Protein AF-A0A6I3L7Y5-F1 (afdb_monomer_lite)

Secondary structure (DSSP, 8-state):
-----PPTTSSTTSPPPSS-EEEE-TTS-EEEEETTEEEEEEETTEEPPTT-----SS--GGGG---EE-----

Sequence (74 aa):
MKRVDFPGGLGATGIEPEDAGMYLDRDGDIWEKQEDGWRLILQRGVSVDPMSLWDWTEGHVRDYAPFMPVVAGR

pLDDT: mean 76.65, std 15.05, range [42.19, 92.69]

Foldseek 3Di:
DDWDDDDPPQWPPLDDDPDFAWWAFRQGWIWTDDPVGIDTQGDPNDGDDRPPPPPCPDDDPSVRIDIDGDDDDD

Structure (mmCIF, N/CA/C/O backbone):
data_AF-A0A6I3L7Y5-F1
#
_entry.id   AF-A0A6I3L7Y5-F1
#
loop_
_atom_site.group_PDB
_atom_site.id
_atom_site.type_symbol
_atom_site.label_atom_id
_atom_site.label_alt_id
_atom_site.label_comp_id
_atom_site.label_asym_id
_atom_site.label_entity_id
_atom_site.label_seq_id
_atom_site.pdbx_PDB_ins_code
_atom_site.Cartn_x
_atom_site.Cartn_y
_atom_site.Cartn_z
_atom_site.occupancy
_atom_site.B_iso_or_equiv
_atom_site.auth_seq_id
_atom_site.auth_comp_id
_atom_site.auth_asym_id
_atom_site.auth_atom_id
_atom_site.pdbx_PDB_model_num
ATOM 1 N N . MET A 1 1 ? 10.525 -12.883 9.966 1.00 50.66 1 MET A N 1
ATOM 2 C CA . MET A 1 1 ? 9.328 -12.402 9.244 1.00 50.66 1 MET A CA 1
ATOM 3 C C . MET A 1 1 ? 9.268 -13.156 7.922 1.00 50.66 1 MET A C 1
ATOM 5 O O . MET A 1 1 ? 10.321 -13.316 7.314 1.00 50.66 1 MET A O 1
ATOM 9 N N . LYS A 1 2 ? 8.124 -13.747 7.556 1.00 57.00 2 LYS A N 1
ATOM 10 C CA . LYS A 1 2 ? 8.015 -14.633 6.384 1.00 57.00 2 LYS A CA 1
ATOM 11 C C . LYS A 1 2 ? 7.609 -13.777 5.181 1.00 57.00 2 LYS A C 1
ATOM 13 O O . LYS A 1 2 ? 6.529 -13.204 5.214 1.00 57.00 2 LYS A O 1
ATOM 18 N N . ARG A 1 3 ? 8.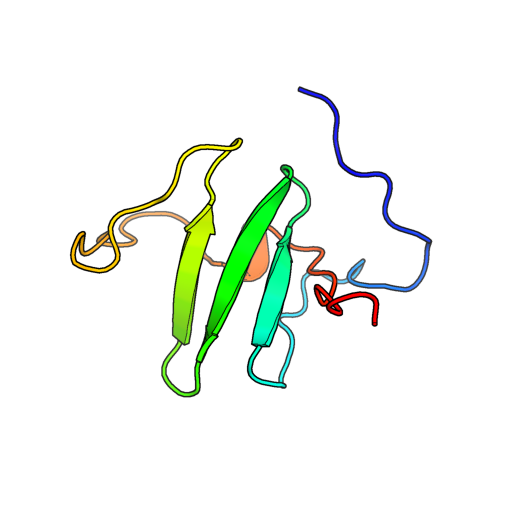490 -13.647 4.185 1.00 62.47 3 ARG A N 1
ATOM 19 C CA . ARG A 1 3 ? 8.176 -12.963 2.920 1.00 62.47 3 ARG A CA 1
ATOM 20 C C . ARG A 1 3 ? 7.015 -13.676 2.232 1.00 62.47 3 ARG A C 1
ATOM 22 O O . ARG A 1 3 ? 6.933 -14.903 2.313 1.00 62.47 3 ARG A O 1
ATOM 29 N N . VAL A 1 4 ? 6.137 -12.915 1.585 1.00 66.62 4 VAL A N 1
ATOM 30 C CA . VAL A 1 4 ? 5.112 -13.496 0.712 1.00 66.62 4 VAL A CA 1
ATOM 31 C C . VAL A 1 4 ? 5.824 -14.130 -0.487 1.00 66.62 4 VAL A C 1
ATOM 33 O O . VAL A 1 4 ? 6.726 -13.525 -1.067 1.00 66.62 4 VAL A O 1
ATOM 36 N N . ASP A 1 5 ? 5.468 -15.369 -0.826 1.00 66.62 5 ASP A N 1
ATOM 37 C CA . ASP A 1 5 ? 6.016 -16.055 -1.997 1.00 66.62 5 ASP A CA 1
ATOM 38 C C . ASP A 1 5 ? 5.292 -15.538 -3.247 1.00 66.62 5 ASP A C 1
ATOM 40 O O . ASP A 1 5 ? 4.157 -15.923 -3.532 1.00 66.62 5 ASP A O 1
ATOM 44 N N . PHE A 1 6 ? 5.937 -14.631 -3.983 1.00 58.88 6 PHE A N 1
ATOM 45 C CA . PHE A 1 6 ? 5.405 -14.107 -5.242 1.00 58.88 6 PHE A CA 1
ATOM 46 C C . PHE A 1 6 ? 5.592 -15.147 -6.349 1.00 58.88 6 PHE A C 1
ATOM 48 O O . PHE A 1 6 ? 6.721 -15.604 -6.566 1.00 58.88 6 PHE A O 1
ATOM 55 N N . PRO A 1 7 ? 4.535 -15.512 -7.095 1.00 57.16 7 PRO A N 1
ATOM 56 C CA . PRO A 1 7 ? 4.704 -16.279 -8.317 1.00 57.16 7 PRO A CA 1
ATOM 57 C C . PRO A 1 7 ? 5.612 -15.500 -9.278 1.00 57.16 7 PRO A C 1
ATOM 59 O O . PRO A 1 7 ? 5.405 -14.308 -9.519 1.00 57.16 7 PRO A O 1
ATOM 62 N N . GLY A 1 8 ? 6.628 -16.166 -9.833 1.00 49.38 8 GLY A N 1
ATOM 63 C CA . GLY A 1 8 ? 7.551 -15.541 -10.780 1.00 49.38 8 GLY A CA 1
ATOM 64 C C . GLY A 1 8 ? 6.801 -14.903 -11.955 1.00 49.38 8 GLY A C 1
ATOM 65 O O . GLY A 1 8 ? 6.004 -15.567 -12.612 1.00 49.38 8 GLY A O 1
ATOM 66 N N . GLY A 1 9 ? 7.054 -13.614 -12.202 1.00 52.41 9 GLY A N 1
ATOM 67 C CA . GLY A 1 9 ? 6.443 -12.836 -13.289 1.00 52.41 9 GLY A CA 1
ATOM 68 C C . GLY A 1 9 ? 5.435 -11.768 -12.848 1.00 52.41 9 GLY A C 1
ATOM 69 O O . GLY A 1 9 ? 5.165 -10.860 -13.627 1.00 52.41 9 GLY A O 1
ATOM 70 N N . LEU A 1 10 ? 4.936 -11.806 -11.606 1.00 53.12 10 LEU A N 1
ATOM 71 C CA . LEU A 1 10 ? 4.049 -10.775 -11.049 1.00 53.12 10 LEU A CA 1
ATOM 72 C C . LEU A 1 10 ? 4.828 -9.907 -10.044 1.00 53.12 10 LEU A C 1
ATOM 74 O O . LEU A 1 10 ? 5.303 -10.395 -9.023 1.00 53.12 10 LEU A O 1
ATOM 78 N N . GLY A 1 11 ? 5.017 -8.624 -10.367 1.00 52.72 11 GLY A N 1
ATOM 79 C CA . GLY A 1 11 ? 5.596 -7.609 -9.471 1.00 52.72 11 GLY A CA 1
ATOM 80 C C . GLY A 1 11 ? 7.128 -7.603 -9.309 1.00 52.72 11 GLY A C 1
ATOM 81 O O . GLY A 1 11 ? 7.662 -6.699 -8.674 1.00 52.72 11 GLY A O 1
ATOM 82 N N . ALA A 1 12 ? 7.866 -8.565 -9.868 1.00 53.22 12 ALA A N 1
ATOM 83 C CA . ALA A 1 12 ? 9.291 -8.804 -9.563 1.00 53.22 12 ALA A CA 1
ATOM 84 C C . ALA A 1 12 ? 10.290 -7.673 -9.926 1.00 53.22 12 ALA A C 1
ATOM 86 O O . ALA A 1 12 ? 11.487 -7.815 -9.682 1.00 53.22 12 ALA A O 1
ATOM 87 N N . THR A 1 13 ? 9.843 -6.574 -10.530 1.00 61.44 13 THR A N 1
ATOM 88 C CA . THR A 1 13 ? 10.704 -5.574 -11.183 1.00 61.44 13 THR A CA 1
ATOM 89 C C . THR A 1 13 ? 10.898 -4.277 -10.397 1.00 61.44 13 THR A C 1
ATOM 91 O O . THR A 1 13 ? 11.631 -3.408 -10.861 1.00 61.44 13 THR A O 1
ATOM 94 N N . GLY A 1 14 ? 10.264 -4.112 -9.231 1.00 64.12 14 GLY A N 1
ATOM 95 C CA . GLY A 1 14 ? 10.292 -2.827 -8.517 1.00 64.12 14 GLY A CA 1
ATOM 96 C C . GLY A 1 14 ? 9.413 -1.744 -9.158 1.00 64.12 14 GLY A C 1
ATOM 97 O O . GLY A 1 14 ? 9.529 -0.571 -8.812 1.00 64.12 14 GLY A O 1
ATOM 98 N N . ILE A 1 15 ? 8.570 -2.128 -10.122 1.00 77.06 15 ILE A N 1
ATOM 99 C CA . ILE A 1 15 ? 7.672 -1.228 -10.847 1.00 77.06 15 ILE A CA 1
ATOM 100 C C . ILE A 1 15 ? 6.382 -1.060 -10.045 1.00 77.06 15 ILE A C 1
ATOM 102 O O . ILE A 1 15 ? 5.771 -2.041 -9.617 1.00 77.06 15 ILE A O 1
ATOM 106 N N . GLU A 1 16 ? 5.970 0.191 -9.862 1.00 81.94 16 GLU A N 1
ATOM 107 C CA . GLU A 1 16 ? 4.667 0.521 -9.294 1.00 81.94 16 GLU A CA 1
ATOM 108 C C . GLU A 1 16 ? 3.556 0.256 -10.326 1.00 81.94 16 GLU A C 1
ATOM 110 O O . GLU A 1 16 ? 3.694 0.684 -11.473 1.00 81.94 16 GLU A O 1
ATOM 115 N N . PRO A 1 17 ? 2.458 -0.421 -9.946 1.00 85.25 17 PRO A N 1
ATOM 116 C CA . PRO A 1 17 ? 1.275 -0.558 -10.790 1.00 85.25 17 PRO A CA 1
ATOM 117 C C . PRO A 1 17 ? 0.718 0.786 -11.283 1.00 85.25 17 PRO A C 1
ATOM 119 O O . PRO A 1 17 ? 0.697 1.770 -10.537 1.00 85.25 17 PRO A O 1
ATOM 122 N N . GLU A 1 18 ? 0.243 0.801 -12.532 1.00 87.19 18 GLU A N 1
ATOM 123 C CA . GLU A 1 18 ? -0.398 1.968 -13.158 1.00 87.19 18 GLU A CA 1
ATOM 124 C C . GLU A 1 18 ? -1.862 2.119 -12.720 1.00 87.19 18 GLU A C 1
ATOM 126 O O . GLU A 1 18 ? -2.317 3.231 -12.459 1.00 87.19 18 GLU A O 1
ATOM 131 N N . ASP A 1 19 ? -2.585 1.002 -12.597 1.00 90.25 19 ASP A N 1
ATOM 132 C CA . ASP A 1 19 ? -4.013 1.003 -12.285 1.00 90.25 19 ASP A CA 1
ATOM 133 C C . ASP A 1 19 ? -4.285 1.284 -10.800 1.00 90.25 19 ASP A C 1
ATOM 135 O O . ASP A 1 19 ? -3.646 0.718 -9.904 1.00 90.25 19 ASP A O 1
ATOM 139 N N . ALA A 1 20 ? -5.302 2.104 -10.529 1.00 90.62 20 ALA A N 1
ATOM 140 C CA . ALA A 1 20 ? -5.823 2.300 -9.181 1.00 90.62 20 ALA A CA 1
ATOM 141 C C . ALA A 1 20 ? -6.410 0.993 -8.616 1.00 90.62 20 ALA A C 1
ATOM 143 O O . ALA A 1 20 ? -7.006 0.193 -9.341 1.00 90.62 20 ALA A O 1
ATOM 144 N N . GLY A 1 21 ? -6.269 0.778 -7.307 1.00 92.38 21 GLY A N 1
ATOM 145 C CA . GLY A 1 21 ? -6.766 -0.433 -6.654 1.00 92.38 21 GLY A CA 1
ATOM 146 C C . GLY A 1 21 ? -5.976 -0.845 -5.419 1.00 92.38 21 GLY A C 1
ATOM 147 O O . GLY A 1 21 ? -5.088 -0.133 -4.960 1.00 92.38 21 GLY A O 1
ATOM 148 N N . MET A 1 22 ? -6.314 -2.015 -4.877 1.00 92.69 22 MET A N 1
ATOM 149 C CA . MET A 1 22 ? -5.667 -2.576 -3.691 1.00 92.69 22 MET A CA 1
ATOM 150 C C . MET A 1 22 ? -4.530 -3.513 -4.086 1.00 92.69 22 MET A C 1
ATOM 152 O O . MET A 1 22 ? -4.709 -4.379 -4.943 1.00 92.69 22 MET A O 1
ATOM 156 N N . TYR A 1 23 ? -3.387 -3.383 -3.421 1.00 92.12 23 TYR A N 1
ATOM 157 C CA . TYR A 1 23 ? -2.181 -4.151 -3.691 1.00 92.12 23 TYR A CA 1
ATOM 158 C C . TYR A 1 23 ? -1.554 -4.686 -2.407 1.00 92.12 23 TYR A C 1
ATOM 160 O O . TYR A 1 23 ? -1.474 -3.983 -1.404 1.00 92.12 23 TYR A O 1
ATOM 168 N N . LEU A 1 24 ? -1.090 -5.931 -2.458 1.00 91.50 24 LEU A N 1
ATOM 169 C CA . LEU A 1 24 ? -0.286 -6.571 -1.424 1.00 91.50 24 LEU A CA 1
ATOM 170 C C . LEU A 1 24 ? 1.195 -6.412 -1.767 1.00 91.50 24 LEU A C 1
ATOM 172 O O . LEU A 1 24 ? 1.594 -6.716 -2.895 1.00 91.50 24 LEU A O 1
ATOM 176 N N . ASP A 1 25 ? 1.995 -5.976 -0.801 1.00 90.75 25 ASP A N 1
ATOM 177 C CA . ASP A 1 25 ? 3.441 -5.841 -0.959 1.00 90.75 25 ASP A CA 1
ATOM 178 C C . ASP A 1 25 ? 4.228 -7.067 -0.463 1.00 90.75 25 ASP A C 1
ATOM 180 O O . ASP A 1 25 ? 3.667 -8.058 0.023 1.00 90.75 25 ASP A O 1
ATOM 184 N N . ARG A 1 26 ? 5.562 -7.009 -0.573 1.00 87.75 26 ARG A N 1
ATOM 185 C CA . ARG A 1 26 ? 6.444 -8.128 -0.205 1.00 87.75 26 ARG A CA 1
ATOM 186 C C . ARG A 1 26 ? 6.470 -8.496 1.274 1.00 87.75 26 ARG A C 1
ATOM 188 O O . ARG A 1 26 ? 6.832 -9.628 1.622 1.00 87.75 26 ARG A O 1
ATOM 195 N N . ASP A 1 27 ? 6.164 -7.523 2.117 1.00 88.31 27 ASP A N 1
ATOM 196 C CA . ASP A 1 27 ? 6.197 -7.628 3.566 1.00 88.31 27 ASP A CA 1
ATOM 197 C C . ASP A 1 27 ? 4.815 -8.029 4.119 1.00 88.31 27 ASP A C 1
ATOM 199 O O . ASP A 1 27 ? 4.702 -8.407 5.289 1.00 88.31 27 ASP A O 1
ATOM 203 N N . GLY A 1 28 ? 3.807 -8.087 3.241 1.00 90.44 28 GLY A N 1
ATOM 204 C CA . GLY A 1 28 ? 2.440 -8.497 3.538 1.00 90.44 28 GLY A CA 1
ATOM 205 C C . GLY A 1 28 ? 1.523 -7.328 3.893 1.00 90.44 28 GLY A C 1
ATOM 206 O O . GLY A 1 28 ? 0.444 -7.561 4.441 1.00 90.44 28 GLY A O 1
ATOM 207 N N . ASP A 1 29 ? 1.943 -6.098 3.603 1.00 91.56 29 ASP A N 1
ATOM 208 C CA . ASP A 1 29 ? 1.160 -4.8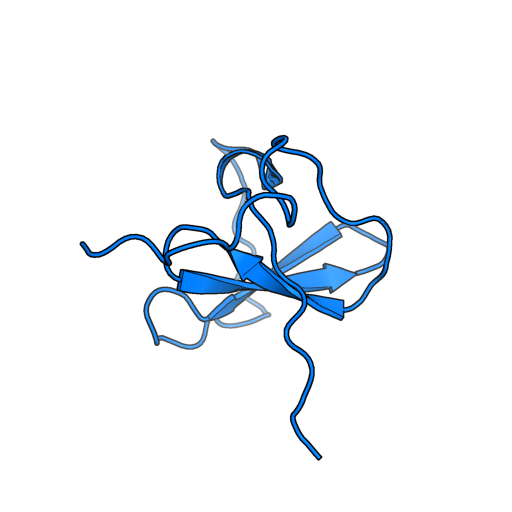95 3.846 1.00 91.56 29 ASP A CA 1
ATOM 209 C C . ASP A 1 29 ? 0.217 -4.623 2.662 1.00 91.56 29 ASP A C 1
ATOM 211 O O . ASP A 1 29 ? 0.525 -4.934 1.506 1.00 91.56 29 ASP A O 1
ATOM 215 N N . ILE A 1 30 ? -0.964 -4.069 2.954 1.00 91.81 30 ILE A N 1
ATOM 216 C CA . ILE A 1 30 ? -1.967 -3.721 1.939 1.00 91.81 30 ILE A CA 1
ATOM 217 C C . ILE A 1 30 ? -1.940 -2.223 1.701 1.00 91.81 30 ILE A C 1
ATOM 219 O O . ILE A 1 30 ? -2.127 -1.430 2.627 1.00 91.81 30 ILE A O 1
ATOM 223 N N . TRP A 1 31 ? -1.802 -1.867 0.435 1.00 91.56 31 TRP A N 1
ATOM 224 C CA . TRP A 1 31 ? -1.764 -0.510 -0.069 1.00 91.56 31 TRP A CA 1
ATOM 225 C C . TRP A 1 31 ? -2.916 -0.263 -1.037 1.00 91.56 31 TRP A C 1
ATOM 227 O O . TRP A 1 31 ? -3.334 -1.161 -1.761 1.00 91.56 31 TRP A O 1
ATOM 237 N N . GLU A 1 32 ? -3.390 0.970 -1.091 1.00 91.19 32 GLU A N 1
ATOM 238 C CA . GLU A 1 32 ? -4.315 1.471 -2.098 1.00 91.19 32 GLU A CA 1
ATOM 239 C C . GLU A 1 32 ? -3.559 2.419 -3.034 1.00 91.19 32 GLU A C 1
ATOM 241 O O . GLU A 1 32 ? -3.005 3.423 -2.582 1.00 91.19 32 GLU A O 1
ATOM 246 N N . LYS A 1 33 ? -3.532 2.111 -4.333 1.00 89.94 33 LYS A N 1
ATOM 247 C CA . LYS A 1 33 ? -3.112 3.040 -5.386 1.00 89.94 33 LYS A CA 1
ATOM 248 C C . LYS A 1 33 ? -4.291 3.950 -5.728 1.00 89.94 33 LYS A C 1
ATOM 250 O O . LYS A 1 33 ? -5.350 3.456 -6.118 1.00 89.94 33 LYS A O 1
ATOM 255 N N . GLN A 1 34 ? -4.083 5.255 -5.614 1.00 87.38 34 GLN A N 1
ATOM 256 C CA . GLN A 1 34 ? -4.993 6.318 -6.039 1.00 87.38 34 GLN A CA 1
ATOM 257 C C . GLN A 1 34 ? -4.345 7.120 -7.182 1.00 87.38 34 G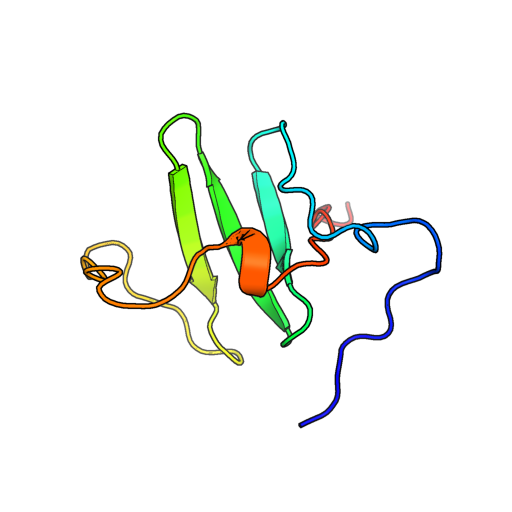LN A C 1
ATOM 259 O O . GLN A 1 34 ? -3.172 6.918 -7.509 1.00 87.38 34 GLN A O 1
ATOM 264 N N . GLU A 1 35 ? -5.098 8.026 -7.808 1.00 83.25 35 GLU A N 1
ATOM 265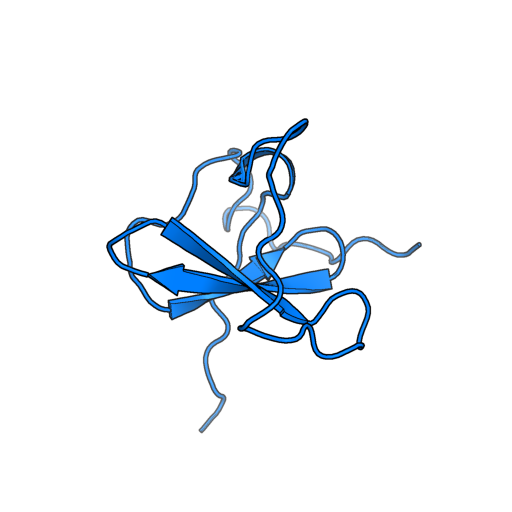 C CA . GLU A 1 35 ? -4.582 8.875 -8.896 1.00 83.25 35 GLU A CA 1
ATOM 266 C C . GLU A 1 35 ? -3.434 9.790 -8.436 1.00 83.25 35 GLU A C 1
ATOM 268 O O . GLU A 1 35 ? -2.519 10.082 -9.204 1.00 83.25 35 GLU A O 1
ATOM 273 N N . ASP A 1 36 ? -3.470 10.227 -7.177 1.00 79.75 36 ASP A N 1
ATOM 274 C CA . ASP A 1 36 ? -2.545 11.189 -6.577 1.00 79.75 36 ASP A CA 1
ATOM 275 C C . ASP A 1 36 ? -1.423 10.542 -5.750 1.00 79.75 36 ASP A C 1
ATOM 277 O O . ASP A 1 36 ? -0.510 11.237 -5.299 1.00 79.75 36 ASP A O 1
ATOM 281 N N . GLY A 1 37 ? -1.439 9.217 -5.576 1.00 85.19 37 GLY A N 1
ATOM 282 C CA . GLY A 1 37 ? -0.399 8.521 -4.832 1.00 85.19 37 GLY A CA 1
ATOM 283 C C . GLY A 1 37 ? -0.821 7.176 -4.260 1.00 85.19 37 GLY A C 1
ATOM 284 O O . GLY A 1 37 ? -1.643 6.453 -4.818 1.00 85.19 37 GLY A O 1
ATOM 285 N N . TRP A 1 38 ? -0.197 6.819 -3.142 1.00 87.25 38 TRP A N 1
ATOM 286 C CA . TRP A 1 38 ? -0.441 5.569 -2.436 1.00 87.25 38 TRP A CA 1
ATOM 287 C C . TRP A 1 38 ? -0.871 5.837 -1.005 1.00 87.25 38 TRP A C 1
ATOM 289 O O . TRP A 1 38 ? -0.320 6.706 -0.327 1.00 87.25 38 TRP A O 1
ATOM 299 N N . ARG A 1 39 ? -1.800 5.019 -0.521 1.00 87.00 39 ARG A N 1
ATOM 300 C CA . ARG A 1 39 ? -2.226 5.000 0.874 1.00 87.00 39 ARG A CA 1
ATOM 301 C C . ARG A 1 39 ? -1.982 3.618 1.465 1.00 87.00 39 ARG A C 1
ATOM 303 O O . ARG A 1 39 ? -2.431 2.620 0.916 1.00 87.00 39 ARG A O 1
ATOM 310 N N . LEU A 1 40 ? -1.304 3.553 2.607 1.00 88.31 40 LEU A N 1
ATOM 311 C CA . LEU A 1 40 ? -1.175 2.316 3.375 1.00 88.31 40 LEU A CA 1
ATOM 312 C C . LEU A 1 40 ? -2.485 2.050 4.131 1.00 88.31 40 LEU A C 1
ATOM 314 O O . LEU A 1 40 ? -2.959 2.913 4.865 1.00 88.31 40 LEU A O 1
ATOM 318 N N . ILE A 1 41 ? -3.068 0.869 3.939 1.00 90.69 41 ILE A N 1
ATOM 319 C CA . ILE A 1 41 ? -4.357 0.466 4.522 1.00 90.69 41 ILE A CA 1
ATOM 320 C C . ILE A 1 41 ? -4.148 -0.501 5.685 1.00 90.69 41 ILE A C 1
ATOM 322 O O . ILE A 1 41 ? -4.781 -0.371 6.735 1.00 90.69 41 ILE A O 1
ATOM 326 N N . LEU A 1 42 ? -3.254 -1.475 5.507 1.00 91.25 42 LEU A N 1
ATOM 327 C CA . LEU A 1 42 ? -2.969 -2.500 6.503 1.00 91.25 42 LEU A CA 1
ATOM 328 C C . LEU A 1 42 ? -1.464 -2.684 6.634 1.00 91.25 42 LEU A C 1
ATOM 330 O O . LEU A 1 42 ? -0.814 -3.053 5.663 1.00 91.25 42 LEU A O 1
ATOM 334 N N . GLN A 1 43 ? -0.939 -2.499 7.840 1.00 90.06 43 GLN A N 1
ATOM 335 C CA . GLN A 1 43 ? 0.455 -2.775 8.154 1.00 90.06 43 GLN A CA 1
ATOM 336 C C . GLN A 1 43 ? 0.538 -3.966 9.098 1.00 90.06 43 GLN A C 1
ATOM 338 O O . GLN A 1 43 ? 0.092 -3.891 10.244 1.00 90.06 43 GLN A O 1
ATOM 343 N N . ARG A 1 44 ? 1.097 -5.085 8.634 1.00 85.38 44 ARG A N 1
ATOM 344 C CA . ARG A 1 44 ? 1.295 -6.308 9.432 1.00 85.38 44 ARG A CA 1
ATOM 345 C C . ARG A 1 44 ? 0.021 -6.776 10.152 1.00 85.38 44 ARG A C 1
ATOM 347 O O . ARG A 1 44 ? 0.080 -7.255 11.283 1.00 85.38 44 ARG A O 1
ATOM 354 N N . GLY A 1 45 ? -1.135 -6.619 9.507 1.00 85.81 45 GLY A N 1
ATOM 355 C CA . GLY A 1 45 ? -2.440 -6.977 10.074 1.00 85.81 45 GLY A CA 1
ATOM 356 C C . GLY A 1 45 ? -3.111 -5.897 10.930 1.00 85.81 45 GLY A C 1
ATOM 357 O O . GLY A 1 45 ? -4.199 -6.141 11.445 1.00 85.81 45 GLY A O 1
ATOM 358 N N . VAL A 1 46 ? -2.509 -4.715 11.074 1.00 86.81 46 VAL A N 1
ATOM 359 C CA . VAL A 1 46 ? -3.080 -3.576 11.806 1.00 86.81 46 VAL A CA 1
ATOM 360 C C . VAL A 1 46 ? -3.599 -2.540 10.815 1.00 86.81 46 VAL A C 1
ATOM 362 O O . VAL A 1 46 ? -2.869 -2.122 9.917 1.00 86.81 46 VAL A O 1
ATOM 365 N N . SER A 1 47 ? -4.861 -2.128 10.962 1.00 89.25 47 SER A N 1
ATOM 366 C CA . SER A 1 47 ? -5.447 -1.069 10.134 1.00 89.25 47 SER A CA 1
ATOM 367 C C . SER A 1 47 ? -4.735 0.254 10.388 1.00 89.25 47 SER A C 1
ATOM 369 O O . SER A 1 47 ? -4.617 0.674 11.543 1.00 89.25 47 SER A O 1
ATOM 371 N N . VAL A 1 48 ? -4.304 0.916 9.322 1.00 86.69 48 VAL A N 1
ATOM 372 C CA . VAL A 1 48 ? -3.681 2.237 9.402 1.00 86.69 48 VAL A CA 1
ATOM 373 C C . VAL A 1 48 ? -4.764 3.304 9.269 1.00 86.69 48 VAL A C 1
ATOM 375 O O . VAL A 1 48 ? -5.638 3.213 8.409 1.00 86.69 48 VAL A O 1
ATOM 378 N N . ASP A 1 49 ? -4.734 4.299 10.156 1.00 82.06 49 ASP A N 1
ATOM 379 C CA . ASP A 1 49 ? -5.671 5.420 10.111 1.00 82.06 49 ASP A CA 1
ATOM 380 C C . ASP A 1 49 ? -5.435 6.269 8.845 1.00 82.06 49 ASP A C 1
ATOM 382 O O . ASP A 1 49 ? -4.329 6.782 8.658 1.00 82.06 49 ASP A O 1
ATOM 386 N N . PRO A 1 50 ? -6.453 6.464 7.985 1.00 68.75 50 PRO A N 1
ATOM 387 C CA . PRO A 1 50 ? -6.314 7.213 6.736 1.00 68.75 50 PRO A CA 1
ATOM 388 C C . PRO A 1 50 ? -6.064 8.715 6.935 1.00 68.75 50 PRO A C 1
ATOM 390 O O . PRO A 1 50 ? -5.676 9.383 5.977 1.00 68.75 50 PRO A O 1
ATOM 393 N N . MET A 1 51 ? -6.301 9.252 8.139 1.00 69.81 51 MET A N 1
ATOM 394 C CA . MET A 1 51 ? -6.026 10.653 8.486 1.00 69.81 51 MET A CA 1
ATOM 395 C C . MET A 1 51 ? -4.597 10.874 8.990 1.00 69.81 51 MET A C 1
ATOM 397 O O . MET A 1 51 ? -4.146 12.018 9.085 1.00 69.81 51 MET A O 1
ATOM 401 N N . SER A 1 52 ? -3.877 9.796 9.299 1.00 62.72 52 SER A N 1
ATOM 402 C CA . SER A 1 52 ? -2.482 9.866 9.703 1.00 62.72 52 SER A CA 1
ATOM 403 C C . SER A 1 52 ? -1.626 10.170 8.473 1.00 62.72 52 SER A C 1
ATOM 405 O O . SER A 1 52 ? -1.334 9.298 7.655 1.00 62.72 52 SER A O 1
ATOM 407 N N . LEU A 1 53 ? -1.248 11.443 8.328 1.00 53.25 53 LEU A N 1
ATOM 408 C CA . LEU A 1 53 ? -0.279 11.899 7.336 1.00 53.25 53 LEU A CA 1
ATOM 409 C C . LEU A 1 53 ? 1.090 11.327 7.708 1.00 53.25 53 LEU A C 1
ATOM 411 O O . LEU A 1 53 ? 1.790 11.863 8.567 1.00 53.25 53 LEU A O 1
ATOM 415 N N . TRP A 1 54 ? 1.462 10.217 7.080 1.00 60.81 54 TRP A N 1
ATOM 416 C CA . TRP A 1 54 ? 2.842 9.758 7.107 1.00 60.81 54 TRP A CA 1
ATOM 417 C C . TRP A 1 54 ? 3.649 10.702 6.230 1.00 60.81 54 TRP A C 1
ATOM 419 O O . TRP A 1 54 ? 3.549 10.678 5.004 1.00 60.81 54 TRP A O 1
ATOM 429 N N . ASP A 1 55 ? 4.411 11.575 6.877 1.00 54.91 55 ASP A N 1
ATOM 430 C CA . ASP A 1 55 ? 5.409 12.380 6.196 1.00 54.91 55 ASP A CA 1
ATOM 431 C C . ASP A 1 55 ? 6.543 11.422 5.811 1.00 54.91 55 ASP A C 1
ATOM 433 O O . ASP A 1 55 ? 7.333 11.002 6.666 1.00 54.91 55 ASP A O 1
ATOM 437 N N . TRP A 1 56 ? 6.541 10.976 4.548 1.00 62.25 56 TRP A N 1
ATOM 438 C CA . TRP A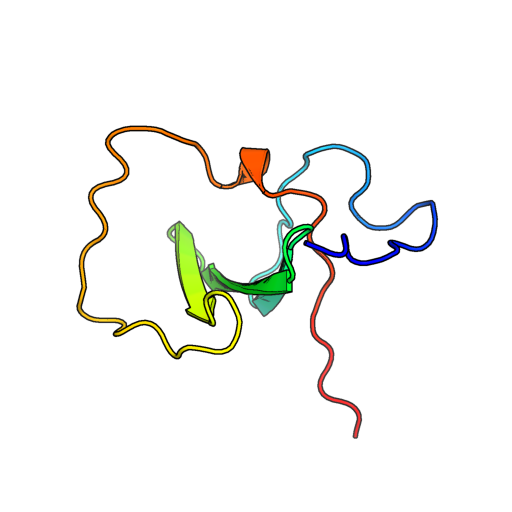 1 56 ? 7.540 10.079 3.955 1.00 62.25 56 TRP A CA 1
ATOM 439 C C . TRP A 1 56 ? 8.887 10.796 3.900 1.00 62.25 56 TRP A C 1
ATOM 441 O O . TRP A 1 56 ? 9.357 11.236 2.855 1.00 62.25 56 TRP A O 1
ATOM 451 N N . THR A 1 57 ? 9.491 10.970 5.063 1.00 53.03 57 THR A N 1
ATOM 452 C CA . THR A 1 57 ? 10.778 11.637 5.219 1.00 53.03 57 THR A CA 1
ATOM 453 C C . THR A 1 57 ? 11.907 10.730 4.738 1.00 53.03 57 THR A C 1
ATOM 455 O O . THR A 1 57 ? 12.912 11.238 4.248 1.00 53.03 57 THR A O 1
ATOM 458 N N . GLU A 1 58 ? 11.713 9.403 4.767 1.00 53.50 58 GLU A N 1
ATOM 459 C CA . GLU A 1 58 ? 12.632 8.409 4.204 1.00 53.50 58 GLU A CA 1
ATOM 460 C C . GLU A 1 58 ? 11.865 7.201 3.617 1.00 53.50 58 GLU A C 1
ATOM 462 O O . GLU A 1 58 ? 11.022 6.602 4.284 1.00 53.50 58 GLU A O 1
ATOM 467 N N . GLY A 1 59 ? 12.179 6.829 2.368 1.00 61.41 59 GLY A N 1
ATOM 468 C CA . GLY A 1 59 ? 11.640 5.650 1.670 1.00 61.41 59 GLY A CA 1
ATOM 469 C C . GLY A 1 59 ? 10.626 5.974 0.567 1.00 61.41 59 GLY A C 1
ATOM 470 O O . GLY A 1 59 ? 9.767 6.839 0.717 1.00 61.41 59 GLY A O 1
ATOM 471 N N . HIS A 1 60 ? 10.724 5.273 -0.563 1.00 78.06 60 HIS A N 1
ATOM 472 C CA . HIS A 1 60 ? 9.755 5.360 -1.654 1.00 78.06 60 HIS A CA 1
ATOM 473 C C . HIS A 1 60 ? 8.855 4.124 -1.668 1.00 78.06 60 HIS A C 1
ATOM 475 O O . HIS A 1 60 ? 9.306 3.026 -1.362 1.00 78.06 60 HIS A O 1
ATOM 481 N N . VAL A 1 61 ? 7.600 4.264 -2.103 1.00 80.94 61 VAL A N 1
ATOM 482 C CA . VAL A 1 61 ? 6.658 3.132 -2.177 1.00 80.94 61 VAL A CA 1
ATOM 483 C C . VAL A 1 61 ? 7.221 1.970 -3.010 1.00 80.94 61 VAL A C 1
ATOM 485 O O . VAL A 1 61 ? 7.171 0.826 -2.572 1.00 80.94 61 VAL A O 1
ATOM 488 N N . ARG A 1 62 ? 7.888 2.246 -4.140 1.00 84.31 62 ARG A N 1
ATOM 489 C CA . ARG A 1 62 ? 8.657 1.251 -4.924 1.00 84.31 62 ARG A CA 1
ATOM 490 C C . ARG A 1 62 ? 9.613 0.359 -4.120 1.00 84.31 62 ARG A C 1
ATOM 492 O O . ARG A 1 62 ? 9.892 -0.754 -4.557 1.00 84.31 62 ARG A O 1
ATOM 499 N N . ASP A 1 63 ? 10.099 0.801 -2.961 1.00 85.50 63 ASP A N 1
ATOM 500 C CA . ASP A 1 63 ? 11.013 0.014 -2.132 1.00 85.50 63 ASP A CA 1
ATOM 501 C C . ASP A 1 63 ? 10.319 -1.200 -1.497 1.00 85.50 63 ASP A C 1
ATOM 503 O O . ASP A 1 63 ? 11.011 -2.141 -1.101 1.00 85.50 63 ASP A O 1
ATOM 507 N N . TYR A 1 64 ? 8.981 -1.209 -1.446 1.00 86.31 64 TYR A N 1
ATOM 508 C CA . TYR A 1 64 ? 8.137 -2.297 -0.931 1.00 86.31 64 TYR A CA 1
ATOM 509 C C . TYR A 1 64 ? 7.676 -3.286 -2.008 1.00 86.31 64 TYR A C 1
ATOM 511 O O . TYR A 1 64 ? 7.153 -4.355 -1.686 1.00 86.31 64 TYR A O 1
ATOM 519 N N . ALA A 1 65 ? 7.929 -2.982 -3.282 1.00 85.56 65 ALA A N 1
ATOM 520 C CA . ALA A 1 65 ? 7.632 -3.887 -4.381 1.00 85.56 65 ALA A CA 1
ATOM 521 C C . ALA A 1 65 ? 8.319 -5.264 -4.193 1.00 85.56 65 ALA A C 1
ATOM 523 O O . ALA A 1 65 ? 9.381 -5.352 -3.555 1.00 85.56 65 ALA A O 1
ATOM 524 N N . PRO A 1 66 ? 7.795 -6.351 -4.790 1.00 88.81 66 PRO A N 1
ATOM 525 C CA . PRO A 1 66 ? 6.642 -6.449 -5.700 1.00 88.81 66 PRO A CA 1
ATOM 526 C C . PRO A 1 66 ? 5.289 -6.025 -5.117 1.00 88.81 66 PRO A C 1
ATOM 528 O O . PRO A 1 66 ? 5.057 -6.189 -3.926 1.00 88.81 66 PRO A O 1
ATOM 531 N N . PHE A 1 67 ? 4.387 -5.562 -5.992 1.00 87.62 67 PHE A N 1
ATOM 532 C CA . PHE A 1 67 ? 2.973 -5.316 -5.689 1.00 87.62 67 PHE A CA 1
ATOM 533 C C . PHE A 1 67 ? 2.080 -6.304 -6.448 1.00 87.62 67 PHE A C 1
ATOM 535 O O . PHE A 1 67 ? 2.161 -6.405 -7.673 1.00 87.62 67 PHE A O 1
ATOM 542 N N . MET A 1 68 ? 1.218 -7.026 -5.730 1.00 90.19 68 MET A N 1
ATOM 543 C CA . MET A 1 68 ? 0.221 -7.938 -6.303 1.00 90.19 68 MET A CA 1
ATOM 544 C C . MET A 1 68 ? -1.192 -7.379 -6.132 1.00 90.19 68 MET A C 1
ATOM 546 O O . MET A 1 68 ? -1.549 -7.041 -5.006 1.00 90.19 68 MET A O 1
ATOM 550 N N . PRO A 1 69 ? -2.023 -7.320 -7.189 1.00 91.38 69 PRO A N 1
ATOM 551 C CA . PRO A 1 69 ? -3.393 -6.844 -7.058 1.00 91.38 69 PRO A CA 1
ATOM 552 C C . PRO A 1 69 ? -4.197 -7.768 -6.138 1.00 91.38 69 PRO A C 1
ATOM 554 O O . PRO A 1 69 ? -4.221 -8.990 -6.311 1.00 91.38 69 PRO A O 1
ATOM 557 N N . VAL A 1 70 ? -4.885 -7.174 -5.169 1.00 89.12 70 VAL A N 1
ATOM 558 C CA . VAL A 1 70 ? -5.845 -7.864 -4.312 1.00 89.12 70 VAL A CA 1
ATOM 559 C C . 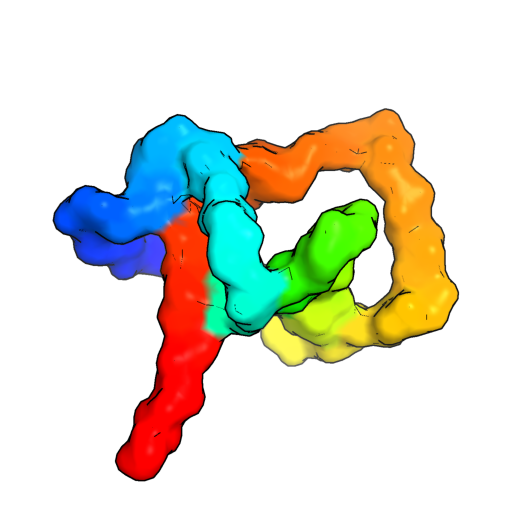VAL A 1 70 ? -7.169 -7.918 -5.064 1.00 89.12 70 VAL A C 1
ATOM 561 O O . VAL A 1 70 ? -7.967 -6.984 -5.039 1.00 89.12 70 VAL A O 1
ATOM 564 N N . VAL A 1 71 ? -7.407 -9.027 -5.760 1.00 80.00 71 VAL A N 1
ATOM 565 C CA . VAL A 1 71 ? -8.719 -9.311 -6.345 1.00 80.00 71 VAL A CA 1
ATOM 566 C C . VAL A 1 71 ? -9.634 -9.864 -5.258 1.00 80.00 71 VAL A C 1
ATOM 568 O O . VAL A 1 71 ? -9.333 -10.883 -4.636 1.00 80.00 71 VAL A O 1
ATOM 571 N N . ALA A 1 72 ? -10.762 -9.198 -5.009 1.00 60.34 72 ALA A N 1
ATOM 572 C CA . ALA A 1 72 ? -11.803 -9.770 -4.166 1.00 60.34 72 ALA A CA 1
ATOM 573 C C . ALA A 1 72 ? -12.328 -11.036 -4.859 1.00 60.34 72 ALA A C 1
ATOM 575 O O . ALA A 1 72 ? -12.951 -10.959 -5.920 1.00 60.34 72 ALA A O 1
ATOM 576 N N . GLY A 1 73 ? -12.022 -12.206 -4.293 1.00 54.97 73 GLY A N 1
ATOM 577 C CA . GLY A 1 73 ? -12.624 -13.463 -4.721 1.00 54.97 73 GLY A CA 1
ATOM 578 C C . GLY A 1 73 ? -14.141 -13.346 -4.596 1.00 54.97 73 GLY A C 1
ATOM 579 O O . GLY A 1 73 ? -14.641 -12.966 -3.539 1.00 54.97 73 GLY A O 1
ATOM 580 N N . ARG A 1 74 ? -14.842 -13.589 -5.702 1.00 42.19 74 ARG A N 1
ATOM 581 C CA . ARG A 1 74 ? -16.303 -13.545 -5.771 1.00 42.19 74 ARG A CA 1
ATOM 582 C C . ARG A 1 74 ? -16.934 -14.744 -5.075 1.00 42.19 74 ARG A C 1
ATOM 584 O O . ARG A 1 74 ? -16.344 -15.843 -5.171 1.00 42.19 74 ARG A O 1
#

Organism: NCBI:txid2675850

Radius of gyration: 12.2 Å; chains: 1; bounding box: 29×29×25 Å